Protein AF-A0A7C5ZLY8-F1 (afdb_monomer)

Radius of gyration: 15.99 Å; Cα contacts (8 Å, |Δi|>4): 17; chains: 1; bounding box: 43×22×38 Å

Solvent-accessible surface area (backbone atoms only — not comparable to full-atom values): 4033 Å² total; per-residue (Å²): 127,63,70,66,59,54,51,52,52,54,51,49,54,46,53,53,53,48,52,53,70,66,33,67,65,52,56,52,51,46,37,72,75,64,32,75,72,46,56,59,53,49,52,48,52,49,51,52,50,53,52,61,62,41,44,64,57,52,49,49,52,71,74,52,82,61,85,90,118

Foldseek 3Di:
DPVVVVVVVVVVVLVVVLVCLVDVVNVVVCCVPPNDVVNVVSVVCNVVSVVVVCVVVVVCCVVDVDDPD

pLDDT: mean 70.9, std 5.8, range [48.03, 78.88]

Structure (mmCIF, N/CA/C/O backbone):
data_AF-A0A7C5ZLY8-F1
#
_entry.id   AF-A0A7C5ZLY8-F1
#
loop_
_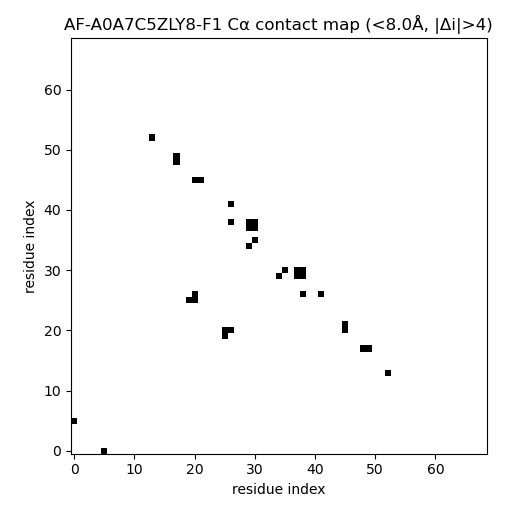atom_site.group_PDB
_atom_site.id
_atom_site.type_symbol
_atom_site.label_atom_id
_atom_site.label_alt_id
_atom_site.label_comp_id
_atom_site.label_asym_id
_atom_site.label_entity_id
_atom_site.label_seq_id
_atom_site.pdbx_PDB_ins_code
_atom_site.Cartn_x
_atom_site.Cartn_y
_atom_site.Cartn_z
_atom_site.occupancy
_atom_site.B_iso_or_equiv
_atom_site.auth_seq_id
_atom_site.auth_comp_id
_atom_site.auth_asym_id
_atom_site.auth_atom_id
_atom_site.pdbx_PDB_model_num
ATOM 1 N N . MET A 1 1 ? 3.495 10.224 -24.115 1.00 57.06 1 MET A N 1
ATOM 2 C CA . MET A 1 1 ? 4.249 10.323 -22.848 1.00 57.06 1 MET A CA 1
ATOM 3 C C . MET A 1 1 ? 5.333 9.264 -22.905 1.00 57.06 1 MET A C 1
ATOM 5 O O . MET A 1 1 ? 4.986 8.138 -23.248 1.00 57.06 1 MET A O 1
ATOM 9 N N . PRO A 1 2 ? 6.611 9.611 -22.696 1.00 63.75 2 PRO A N 1
ATOM 10 C CA . PRO A 1 2 ? 7.677 8.615 -22.718 1.00 63.75 2 PRO A CA 1
ATOM 11 C C . PRO A 1 2 ? 7.386 7.534 -21.657 1.00 63.75 2 PRO A C 1
ATOM 13 O O . PRO A 1 2 ? 6.898 7.887 -20.575 1.00 63.75 2 PRO A O 1
ATOM 16 N N . PRO A 1 3 ? 7.592 6.239 -21.959 1.00 71.44 3 PRO A N 1
ATOM 17 C CA . PRO A 1 3 ? 7.167 5.136 -21.092 1.00 71.44 3 PRO A CA 1
ATOM 18 C C . PRO A 1 3 ? 7.778 5.226 -19.686 1.00 71.44 3 PRO A C 1
ATOM 20 O O . PRO A 1 3 ? 7.108 4.924 -18.699 1.00 71.44 3 PRO A O 1
ATOM 23 N N . GLU A 1 4 ? 8.990 5.760 -19.570 1.00 76.69 4 GLU A N 1
ATOM 24 C CA . GLU A 1 4 ? 9.671 6.060 -18.310 1.00 76.69 4 GLU A CA 1
ATOM 25 C C . GLU A 1 4 ? 8.888 7.023 -17.401 1.00 76.69 4 GLU A C 1
ATOM 27 O O . GLU A 1 4 ? 8.767 6.772 -16.202 1.00 76.69 4 GLU A O 1
ATOM 32 N N . ALA A 1 5 ? 8.281 8.084 -17.940 1.00 76.12 5 ALA A N 1
ATOM 33 C CA . ALA A 1 5 ? 7.521 9.039 -17.132 1.00 76.12 5 ALA A CA 1
ATOM 34 C C . ALA A 1 5 ? 6.241 8.412 -16.557 1.00 76.12 5 ALA A C 1
ATOM 36 O O . ALA A 1 5 ? 5.840 8.734 -15.438 1.00 76.12 5 ALA A O 1
ATOM 37 N N . ALA A 1 6 ? 5.607 7.499 -17.301 1.00 73.81 6 ALA A N 1
ATOM 38 C CA . ALA A 1 6 ? 4.441 6.764 -16.819 1.00 73.81 6 ALA A CA 1
ATOM 39 C C . ALA A 1 6 ? 4.825 5.823 -15.669 1.00 73.81 6 ALA A C 1
ATOM 41 O O . ALA A 1 6 ? 4.131 5.774 -14.654 1.00 73.81 6 ALA A O 1
ATOM 42 N N . VAL A 1 7 ? 5.971 5.145 -15.785 1.00 78.38 7 VAL A N 1
ATOM 43 C CA . VAL A 1 7 ? 6.512 4.288 -14.721 1.00 78.38 7 VAL A CA 1
ATOM 44 C C . VAL A 1 7 ? 6.813 5.102 -13.460 1.00 78.38 7 VAL A C 1
ATOM 46 O O . VAL A 1 7 ? 6.397 4.701 -12.375 1.00 78.38 7 VAL A O 1
ATOM 49 N N . PHE A 1 8 ? 7.453 6.269 -13.581 1.00 77.44 8 PHE A N 1
ATOM 50 C CA . PHE A 1 8 ? 7.734 7.141 -12.432 1.00 77.44 8 PHE A CA 1
ATOM 51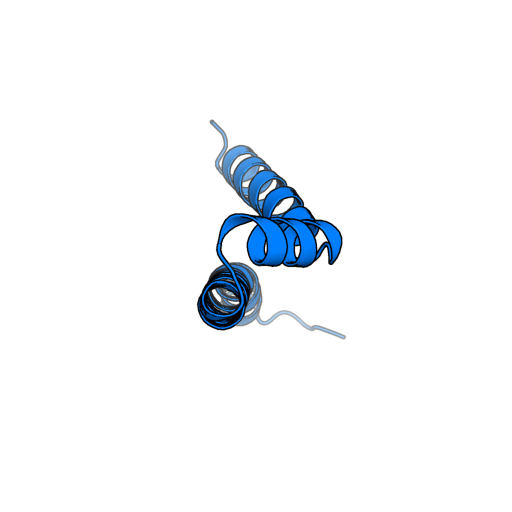 C C . PHE A 1 8 ? 6.469 7.681 -11.761 1.00 77.44 8 PHE A C 1
ATOM 53 O O . PHE A 1 8 ? 6.405 7.729 -10.531 1.00 77.44 8 PHE A O 1
ATOM 60 N N . LEU A 1 9 ? 5.453 8.060 -12.538 1.00 78.75 9 LEU A N 1
ATOM 61 C CA . LEU A 1 9 ? 4.177 8.531 -12.001 1.00 78.75 9 LEU A CA 1
ATOM 62 C C . LEU A 1 9 ? 3.470 7.415 -11.219 1.00 78.75 9 LEU A C 1
ATOM 64 O O . LEU A 1 9 ? 3.067 7.621 -10.074 1.00 78.75 9 LEU A O 1
ATOM 68 N N . ILE A 1 10 ? 3.373 6.223 -11.814 1.00 75.88 10 ILE A N 1
ATOM 69 C CA . ILE A 1 10 ? 2.748 5.051 -11.191 1.00 75.88 10 ILE A CA 1
ATOM 70 C C . ILE A 1 10 ? 3.513 4.649 -9.925 1.00 75.88 10 ILE A C 1
ATOM 72 O O . ILE A 1 10 ? 2.890 4.420 -8.890 1.00 75.88 10 ILE A O 1
ATOM 76 N N . ALA A 1 11 ? 4.849 4.634 -9.967 1.00 72.75 11 ALA A N 1
ATOM 77 C CA . ALA A 1 11 ? 5.695 4.331 -8.813 1.00 72.75 11 ALA A CA 1
ATOM 78 C C . ALA A 1 11 ? 5.560 5.375 -7.689 1.00 72.75 11 ALA A C 1
ATOM 80 O O . ALA A 1 11 ? 5.554 5.024 -6.511 1.00 72.75 11 ALA A O 1
ATOM 81 N N . SER A 1 12 ? 5.409 6.654 -8.038 1.00 74.50 12 SER A N 1
ATOM 82 C CA . SER A 1 12 ? 5.260 7.743 -7.064 1.00 74.50 12 SER A CA 1
ATOM 83 C C . SER A 1 12 ? 3.901 7.694 -6.369 1.00 74.50 12 SER A C 1
ATOM 85 O O . SER A 1 12 ? 3.835 7.737 -5.140 1.00 74.50 12 SER A O 1
ATOM 87 N N . VAL A 1 13 ? 2.817 7.525 -7.137 1.00 76.00 13 VAL A N 1
ATOM 88 C CA . VAL A 1 13 ? 1.468 7.300 -6.588 1.00 76.00 13 VAL A CA 1
ATOM 89 C C . VAL A 1 13 ? 1.466 6.048 -5.713 1.00 76.00 13 VAL A C 1
ATOM 91 O O . VAL A 1 13 ? 0.932 6.072 -4.605 1.00 76.00 13 VAL A O 1
ATOM 94 N N . TYR A 1 14 ? 2.136 4.987 -6.164 1.00 69.44 14 TYR A N 1
ATOM 95 C CA . TYR A 1 14 ? 2.323 3.769 -5.391 1.00 69.44 14 TYR A CA 1
ATOM 96 C C . TYR A 1 14 ? 3.017 4.032 -4.044 1.00 69.44 14 TYR A C 1
ATOM 98 O O . TYR A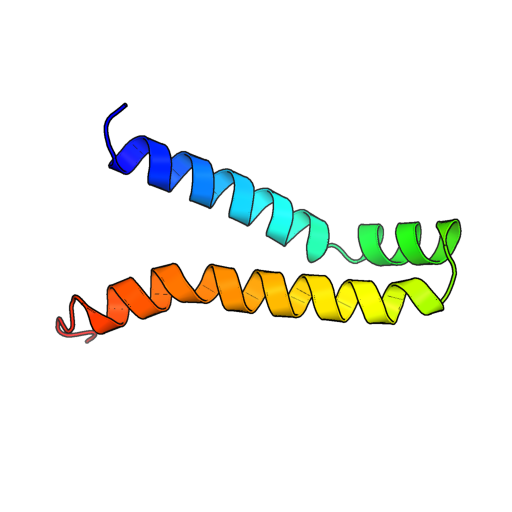 1 14 ? 2.455 3.679 -3.012 1.00 69.44 14 TYR A O 1
ATOM 106 N N . CYS A 1 15 ? 4.181 4.686 -4.010 1.00 70.56 15 CYS A N 1
ATOM 107 C CA . CYS A 1 15 ? 4.916 4.952 -2.766 1.00 70.56 15 CYS A CA 1
ATOM 108 C C . CYS A 1 15 ? 4.133 5.833 -1.785 1.00 70.56 15 CYS A C 1
ATOM 110 O O . CYS A 1 15 ? 4.186 5.607 -0.571 1.00 70.56 15 CYS A O 1
ATOM 112 N N . VAL A 1 16 ? 3.393 6.818 -2.300 1.00 73.50 16 VAL A N 1
ATOM 113 C CA . VAL A 1 16 ? 2.552 7.706 -1.485 1.00 73.50 16 VAL A CA 1
ATOM 114 C C . VAL A 1 16 ? 1.397 6.926 -0.870 1.00 73.50 16 VAL A C 1
ATOM 116 O O . VAL A 1 16 ? 1.205 6.978 0.346 1.00 73.50 16 VAL A O 1
ATOM 119 N N . VAL A 1 17 ? 0.670 6.150 -1.680 1.00 70.69 17 VAL A N 1
ATOM 120 C CA . VAL A 1 17 ? -0.424 5.302 -1.194 1.00 70.69 17 VAL A CA 1
ATOM 121 C C . VAL A 1 17 ? 0.115 4.248 -0.225 1.00 70.69 17 VAL A C 1
ATOM 123 O O . VAL A 1 17 ? -0.467 4.080 0.842 1.00 70.69 17 VAL A O 1
ATOM 126 N N . HIS A 1 18 ? 1.262 3.621 -0.519 1.00 66.81 18 HIS A N 1
ATOM 127 C CA . HIS A 1 18 ? 1.923 2.657 0.366 1.00 66.81 18 HIS A CA 1
ATOM 128 C C . HIS A 1 18 ? 2.251 3.267 1.723 1.00 66.81 18 HIS A C 1
ATOM 130 O O . HIS A 1 18 ? 1.920 2.689 2.752 1.00 66.81 18 HIS A O 1
ATOM 136 N N . SER A 1 19 ? 2.886 4.438 1.738 1.00 67.25 19 SER A N 1
ATOM 137 C CA . SER A 1 19 ? 3.294 5.098 2.980 1.00 67.25 19 SER A CA 1
ATOM 138 C C . SER A 1 19 ? 2.090 5.552 3.797 1.00 67.25 19 SER A C 1
ATOM 140 O O . S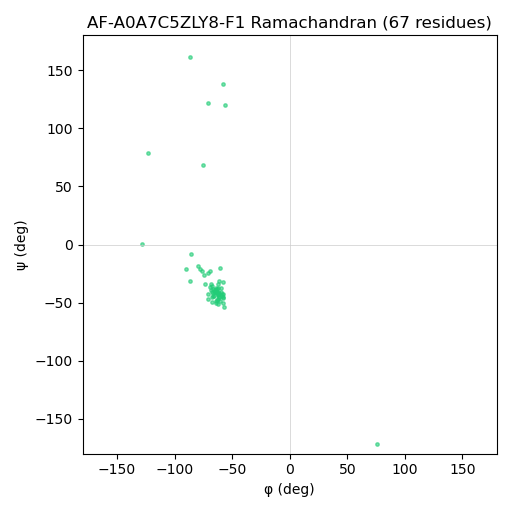ER A 1 19 ? 2.085 5.395 5.019 1.00 67.25 19 SER A O 1
ATOM 142 N N . LEU A 1 20 ? 1.033 6.049 3.142 1.00 65.62 20 LEU A N 1
ATOM 143 C CA . LEU A 1 20 ? -0.221 6.377 3.825 1.00 65.62 20 LEU A CA 1
ATOM 144 C C . LEU A 1 20 ? -0.893 5.132 4.422 1.00 65.62 20 LEU A C 1
ATOM 146 O O . LEU A 1 20 ? -1.412 5.198 5.539 1.00 65.62 20 LEU A O 1
ATOM 150 N N . LEU A 1 21 ? -0.870 4.001 3.709 1.00 63.47 21 LEU A N 1
ATOM 151 C CA . LEU A 1 21 ? -1.413 2.721 4.181 1.00 63.47 21 LEU A CA 1
ATOM 152 C C . LEU A 1 21 ? -0.503 2.029 5.209 1.00 63.47 21 LEU A C 1
ATOM 154 O O . LEU A 1 21 ? -0.967 1.226 6.015 1.00 63.47 21 LEU A O 1
ATOM 158 N N . ALA A 1 22 ? 0.787 2.333 5.233 1.00 64.69 22 ALA A N 1
ATOM 159 C CA . ALA A 1 22 ? 1.691 1.881 6.283 1.00 64.69 22 ALA A CA 1
ATOM 160 C C . ALA A 1 22 ? 1.522 2.716 7.563 1.00 64.69 22 ALA A C 1
ATOM 162 O O . ALA A 1 22 ? 1.863 2.259 8.655 1.00 64.69 22 ALA A O 1
ATOM 163 N N . MET A 1 23 ? 0.975 3.933 7.455 1.00 69.62 23 MET A N 1
ATOM 164 C CA . MET A 1 23 ? 0.844 4.815 8.600 1.00 69.62 23 MET A CA 1
ATOM 165 C C . MET A 1 23 ? -0.224 4.309 9.575 1.00 69.62 23 MET A C 1
ATOM 167 O O . MET A 1 23 ? -1.419 4.216 9.299 1.00 69.62 23 MET A O 1
ATOM 171 N N . ASP A 1 24 ? 0.227 4.077 10.797 1.00 66.12 24 ASP A N 1
ATOM 172 C CA . ASP A 1 24 ? -0.558 3.557 11.911 1.00 66.12 24 ASP A CA 1
ATOM 173 C C . ASP A 1 24 ? -1.745 4.476 12.295 1.00 66.12 24 ASP A C 1
ATOM 175 O O . ASP A 1 24 ? -2.743 4.053 12.885 1.00 66.12 24 ASP A O 1
ATOM 179 N N . ARG A 1 25 ? -1.672 5.757 11.898 1.00 65.81 25 ARG A N 1
ATOM 180 C CA . ARG A 1 25 ? -2.763 6.735 12.022 1.00 65.81 25 ARG A CA 1
ATOM 181 C C . ARG A 1 25 ? -3.973 6.371 11.160 1.00 65.81 25 ARG A C 1
ATOM 183 O O . ARG A 1 25 ? -5.091 6.473 11.655 1.00 65.81 25 ARG A O 1
ATOM 190 N N . THR A 1 26 ? -3.765 5.899 9.934 1.00 67.50 26 THR A N 1
ATOM 191 C CA . THR A 1 26 ? -4.833 5.495 9.005 1.00 67.50 26 THR A CA 1
ATOM 192 C C . THR A 1 26 ? -5.584 4.287 9.555 1.00 67.50 26 THR A C 1
ATOM 194 O O . THR A 1 26 ? -6.813 4.259 9.585 1.00 67.50 26 THR A O 1
ATOM 197 N N . LYS A 1 27 ? -4.840 3.337 10.127 1.00 66.12 27 LYS A N 1
ATOM 198 C CA . LYS A 1 27 ? -5.374 2.146 10.796 1.00 66.12 27 LYS A CA 1
ATOM 199 C C . LYS A 1 27 ? -6.227 2.498 12.021 1.00 66.12 27 LYS A C 1
ATOM 201 O O . LYS A 1 27 ? -7.310 1.944 12.199 1.00 66.12 27 LYS A O 1
ATOM 206 N N . ARG A 1 28 ? -5.778 3.458 12.842 1.00 73.12 28 ARG A N 1
ATOM 207 C CA . ARG A 1 28 ? -6.539 3.967 14.001 1.00 73.12 28 ARG A CA 1
ATOM 208 C C . ARG A 1 28 ? -7.788 4.753 13.596 1.00 73.12 28 ARG A C 1
ATOM 210 O O . ARG A 1 28 ? -8.817 4.606 14.251 1.00 73.12 28 ARG A O 1
ATOM 217 N N . LEU A 1 29 ? -7.715 5.556 12.533 1.00 72.81 29 LEU A N 1
ATOM 218 C CA . LEU A 1 29 ? -8.862 6.309 12.016 1.00 72.81 29 LEU A CA 1
ATOM 219 C C . LEU A 1 29 ? -9.931 5.364 11.451 1.00 72.81 29 LEU A C 1
ATOM 221 O O . LEU A 1 29 ? -11.106 5.490 11.779 1.00 72.81 29 LEU A O 1
ATOM 225 N N . ALA A 1 30 ? -9.507 4.364 10.676 1.00 71.12 30 ALA A N 1
AT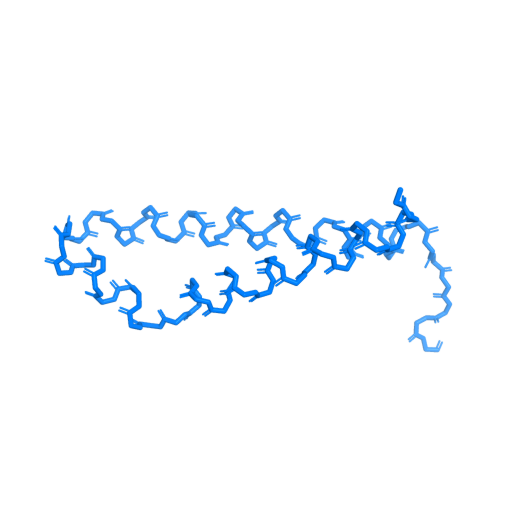OM 226 C CA . ALA A 1 30 ? -10.386 3.353 10.103 1.00 71.12 30 ALA A CA 1
ATOM 227 C C . ALA A 1 30 ? -11.052 2.494 11.192 1.00 71.12 30 ALA A C 1
ATOM 229 O O . ALA A 1 30 ? -12.255 2.251 11.135 1.00 71.12 30 ALA A O 1
ATOM 230 N N . LYS A 1 31 ? -10.303 2.124 12.241 1.00 75.75 31 LYS A N 1
ATOM 231 C CA . LYS A 1 31 ? -10.842 1.427 13.419 1.00 75.75 31 LYS A CA 1
ATOM 232 C C . LYS A 1 31 ? -11.864 2.282 14.183 1.00 75.75 31 LYS A C 1
ATOM 234 O O . LYS A 1 31 ? -12.869 1.756 14.643 1.00 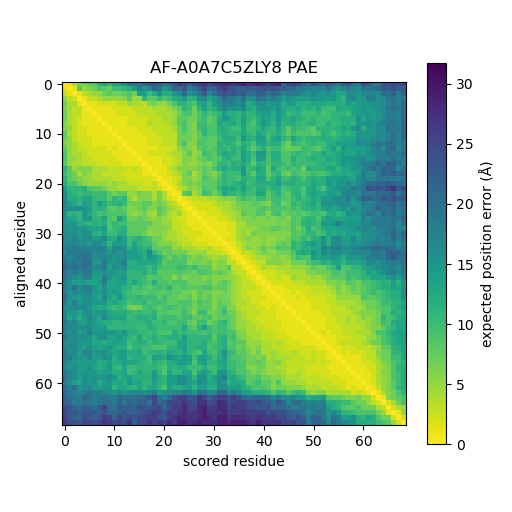75.75 31 LYS A O 1
ATOM 239 N N . ARG A 1 32 ? -11.640 3.599 14.291 1.00 77.62 32 ARG A N 1
ATOM 240 C CA . ARG A 1 32 ? -12.592 4.535 14.922 1.00 77.62 32 ARG A CA 1
ATOM 241 C C . ARG A 1 32 ? -13.868 4.744 14.108 1.00 77.62 32 ARG A C 1
ATOM 243 O O . ARG A 1 32 ? -14.921 4.898 14.708 1.00 77.62 32 ARG A O 1
ATOM 250 N N . LEU A 1 33 ? -13.774 4.776 12.779 1.00 76.88 33 LEU A N 1
ATOM 251 C CA . LEU A 1 33 ? -14.915 5.062 11.903 1.00 76.88 33 LEU A CA 1
ATOM 252 C C . LEU A 1 33 ? -15.742 3.815 11.555 1.00 76.88 33 LEU A C 1
ATOM 254 O O . LEU A 1 33 ? -16.948 3.927 11.378 1.00 76.88 33 LEU A O 1
ATOM 258 N N . PHE A 1 34 ? -15.114 2.638 11.469 1.00 74.50 34 PHE A N 1
ATOM 259 C CA . PHE A 1 34 ? -15.750 1.414 10.959 1.00 74.50 34 PHE A CA 1
ATOM 260 C C . PHE A 1 34 ? -15.619 0.195 11.890 1.00 74.50 34 PHE A C 1
ATOM 262 O O . PHE A 1 34 ? -16.104 -0.888 11.562 1.00 74.50 34 PHE A O 1
ATOM 269 N N . GLY A 1 35 ? -14.973 0.347 13.050 1.00 74.50 35 GLY A N 1
ATOM 270 C CA . GLY A 1 35 ? -14.808 -0.719 14.039 1.00 74.50 35 GLY A CA 1
ATOM 271 C C . GLY A 1 35 ? -13.750 -1.772 13.681 1.00 74.50 35 GLY A C 1
ATOM 272 O O . GLY A 1 35 ? -12.975 -1.645 12.729 1.00 74.50 35 GLY A O 1
ATOM 273 N N . ASP A 1 36 ? -13.707 -2.845 14.473 1.00 73.94 36 ASP A N 1
ATOM 274 C CA . ASP A 1 36 ? -12.625 -3.843 14.446 1.00 73.94 36 ASP A CA 1
ATOM 275 C C . ASP A 1 36 ? -12.621 -4.725 13.188 1.00 73.94 36 ASP A C 1
ATOM 277 O O . ASP A 1 36 ? -11.564 -5.202 12.764 1.00 73.94 36 ASP A O 1
ATOM 281 N N . ALA A 1 37 ? -13.774 -4.891 12.534 1.00 70.44 37 ALA A N 1
ATOM 282 C CA . ALA A 1 37 ? -13.909 -5.696 11.319 1.00 70.44 37 ALA A CA 1
ATOM 283 C C . ALA A 1 37 ? -13.054 -5.161 10.154 1.00 70.44 37 ALA A C 1
ATOM 285 O O . ALA A 1 37 ? -12.525 -5.936 9.350 1.00 70.44 37 ALA A O 1
ATOM 286 N N . VAL A 1 38 ? -12.845 -3.842 10.094 1.00 70.69 38 VAL A N 1
ATOM 287 C CA . VAL A 1 38 ? -12.044 -3.187 9.051 1.00 70.69 38 VAL A CA 1
ATOM 288 C C . VAL A 1 38 ? -10.553 -3.501 9.165 1.00 70.69 38 VAL A C 1
ATOM 290 O O . VAL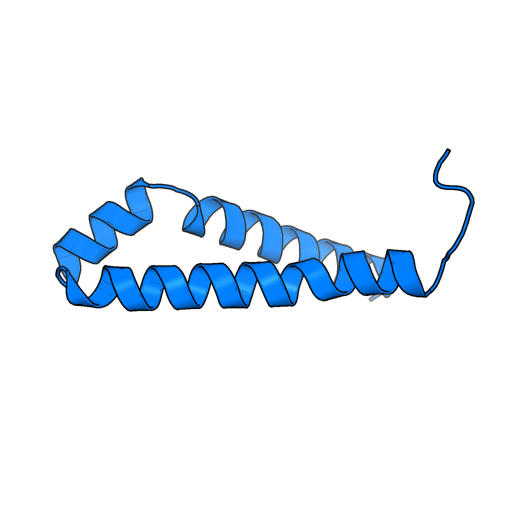 A 1 38 ? -9.852 -3.493 8.156 1.00 70.69 38 VAL A O 1
ATOM 293 N N . VAL A 1 39 ? -10.052 -3.885 10.343 1.00 70.00 39 VAL A N 1
ATOM 294 C CA . VAL A 1 39 ? -8.633 -4.241 10.527 1.00 70.00 39 VAL A CA 1
ATOM 295 C C . VAL A 1 39 ? -8.242 -5.456 9.676 1.00 70.00 39 VAL A C 1
ATOM 297 O O . VAL A 1 39 ? -7.120 -5.525 9.166 1.00 70.00 39 VAL A O 1
ATOM 300 N N . ARG A 1 40 ? -9.166 -6.405 9.479 1.00 69.81 40 ARG A N 1
ATOM 301 C CA . ARG A 1 40 ? -8.924 -7.607 8.667 1.00 69.81 40 ARG A CA 1
ATOM 302 C C . ARG A 1 40 ? -8.847 -7.269 7.177 1.00 69.81 40 ARG A C 1
ATOM 304 O O . ARG A 1 40 ? -7.936 -7.733 6.494 1.00 69.81 40 ARG A O 1
ATOM 311 N N . TRP A 1 41 ? -9.743 -6.402 6.709 1.00 67.81 41 TRP A N 1
ATOM 312 C CA . TRP A 1 41 ? -9.745 -5.883 5.338 1.00 67.81 41 TRP A CA 1
ATOM 313 C C . TRP A 1 41 ? -8.547 -4.976 5.058 1.00 67.81 41 TRP A C 1
ATOM 315 O O . TRP A 1 41 ? -7.959 -5.059 3.986 1.00 67.81 41 TRP A O 1
ATOM 325 N N . TYR A 1 42 ? -8.108 -4.199 6.049 1.00 69.31 42 TYR A N 1
ATOM 326 C CA . TYR A 1 42 ? -6.890 -3.397 5.972 1.00 69.31 42 TYR A CA 1
ATOM 327 C C . TYR A 1 42 ? -5.646 -4.263 5.761 1.00 69.31 42 TYR A C 1
ATOM 329 O O . TYR A 1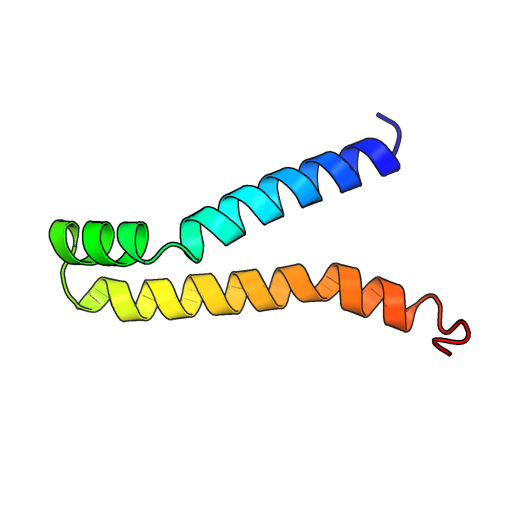 42 ? -4.813 -3.967 4.910 1.00 69.31 42 TYR A O 1
ATOM 337 N N . ARG A 1 43 ? -5.530 -5.371 6.507 1.00 71.56 43 ARG A N 1
ATOM 338 C CA . ARG A 1 43 ? -4.446 -6.351 6.327 1.00 71.56 43 ARG A CA 1
ATOM 339 C C . ARG A 1 43 ? -4.467 -6.979 4.935 1.00 71.56 43 ARG A C 1
ATOM 341 O O . ARG A 1 43 ? -3.408 -7.155 4.342 1.00 71.56 43 ARG A O 1
ATOM 348 N N . LEU A 1 44 ? -5.655 -7.315 4.431 1.00 72.50 44 LEU A N 1
ATOM 349 C CA . LEU A 1 44 ? -5.817 -7.882 3.094 1.00 72.50 44 LEU A CA 1
ATOM 350 C C . LEU A 1 44 ? -5.393 -6.872 2.021 1.00 72.50 44 LEU A C 1
ATOM 352 O O . LEU A 1 44 ? -4.564 -7.203 1.183 1.00 72.50 44 LEU A O 1
ATOM 356 N N . ALA A 1 45 ? -5.895 -5.638 2.095 1.00 72.38 45 ALA A N 1
ATOM 357 C CA . ALA A 1 45 ? -5.543 -4.566 1.169 1.00 72.38 45 ALA A CA 1
ATOM 358 C C . ALA A 1 45 ? -4.036 -4.279 1.186 1.00 72.38 45 ALA A C 1
ATOM 360 O O . ALA A 1 45 ? -3.430 -4.193 0.124 1.00 72.38 45 ALA A O 1
ATOM 361 N N . TYR A 1 46 ? -3.419 -4.218 2.371 1.00 71.69 46 TYR A N 1
ATOM 362 C CA . TYR A 1 46 ? -1.974 -4.040 2.508 1.00 71.69 46 TYR A CA 1
ATOM 363 C C . TYR A 1 46 ? -1.183 -5.178 1.852 1.00 71.69 46 TYR A C 1
ATOM 365 O O . TYR A 1 46 ? -0.281 -4.910 1.068 1.00 71.69 46 TYR A O 1
ATOM 373 N N . ASN A 1 47 ? -1.535 -6.440 2.116 1.00 72.81 47 ASN A N 1
ATOM 374 C CA . ASN A 1 47 ? -0.829 -7.588 1.540 1.00 72.81 47 ASN A CA 1
ATOM 375 C C . ASN A 1 47 ? -1.024 -7.703 0.024 1.00 72.81 47 ASN A C 1
ATOM 377 O O . ASN A 1 47 ? -0.068 -7.998 -0.687 1.00 72.81 47 ASN A O 1
ATOM 381 N N . VAL A 1 48 ? -2.240 -7.462 -0.477 1.00 76.56 48 VAL A N 1
ATOM 382 C CA . VAL A 1 48 ? -2.523 -7.450 -1.920 1.00 76.56 48 VAL A CA 1
ATOM 383 C C . VAL A 1 48 ? -1.724 -6.343 -2.588 1.00 76.56 48 VAL A C 1
ATOM 385 O O . VAL A 1 48 ? -1.056 -6.583 -3.587 1.00 76.56 48 VAL A O 1
ATOM 388 N N . PHE A 1 49 ? -1.738 -5.147 -2.007 1.00 73.06 49 PHE A N 1
ATOM 389 C CA . PHE A 1 49 ? -0.998 -4.012 -2.528 1.00 73.06 49 PHE A CA 1
ATOM 390 C C . PHE A 1 49 ? 0.513 -4.266 -2.511 1.00 73.06 49 PHE A C 1
ATOM 392 O O . PHE A 1 49 ? 1.151 -4.103 -3.546 1.00 73.06 49 PHE A O 1
ATOM 399 N N . ALA A 1 50 ? 1.062 -4.759 -1.396 1.00 73.06 50 ALA A N 1
ATOM 400 C CA . ALA A 1 50 ? 2.465 -5.149 -1.270 1.00 73.06 50 ALA A CA 1
ATOM 401 C C . ALA A 1 50 ? 2.856 -6.222 -2.302 1.00 73.06 50 ALA A C 1
ATOM 403 O O . ALA A 1 50 ? 3.864 -6.076 -2.992 1.00 73.06 50 ALA A O 1
ATOM 404 N N . GLY A 1 51 ? 2.033 -7.259 -2.477 1.00 77.44 51 GLY A N 1
ATOM 405 C CA . GLY A 1 51 ? 2.265 -8.309 -3.468 1.00 77.44 51 GLY A CA 1
ATOM 406 C C . GLY A 1 51 ? 2.261 -7.771 -4.898 1.00 77.44 51 GLY A C 1
ATOM 407 O O . GLY A 1 51 ? 3.227 -7.971 -5.630 1.00 77.44 51 GLY A O 1
ATOM 408 N N . VAL A 1 52 ? 1.223 -7.019 -5.276 1.00 78.88 52 VAL A N 1
ATOM 409 C CA . VAL A 1 52 ? 1.108 -6.412 -6.614 1.00 78.88 52 VAL A CA 1
ATOM 410 C C . VAL A 1 52 ? 2.278 -5.475 -6.893 1.00 78.88 52 VAL A C 1
ATOM 412 O O . VAL A 1 52 ? 2.805 -5.454 -7.998 1.00 78.88 52 VAL A O 1
ATOM 415 N N . SER A 1 53 ? 2.733 -4.738 -5.889 1.00 68.31 53 SER A N 1
ATOM 416 C CA . SER A 1 53 ? 3.854 -3.813 -6.030 1.00 68.31 53 SER A CA 1
ATOM 417 C C . SER A 1 53 ? 5.240 -4.434 -6.005 1.00 68.31 53 SER A C 1
ATOM 419 O O . SER A 1 53 ? 6.196 -3.819 -6.472 1.00 68.31 53 SER A O 1
ATOM 421 N N . ALA A 1 54 ? 5.355 -5.655 -5.491 1.00 74.81 54 ALA A N 1
ATOM 422 C CA . ALA A 1 54 ? 6.566 -6.437 -5.635 1.00 74.81 54 ALA A CA 1
ATOM 423 C C . ALA A 1 54 ? 6.693 -6.979 -7.066 1.00 74.81 54 ALA A C 1
ATOM 425 O O . ALA A 1 54 ? 7.812 -7.181 -7.525 1.00 74.81 54 ALA A O 1
ATOM 426 N N . LEU A 1 55 ? 5.585 -7.167 -7.800 1.00 77.81 55 LEU A N 1
ATOM 427 C CA . LEU A 1 55 ? 5.607 -7.745 -9.150 1.00 77.81 55 LEU A CA 1
ATOM 428 C C . LEU A 1 55 ? 6.486 -6.977 -10.150 1.00 77.81 55 LEU A C 1
ATOM 430 O O . LEU A 1 55 ? 7.255 -7.645 -10.830 1.00 77.81 55 LEU A O 1
ATOM 434 N N . PRO A 1 56 ? 6.459 -5.633 -10.259 1.00 70.88 56 PRO A N 1
ATOM 435 C CA . PRO A 1 56 ? 7.366 -4.904 -11.145 1.00 70.88 56 PRO A CA 1
ATOM 436 C C . PRO A 1 56 ? 8.836 -5.130 -10.791 1.00 70.88 56 PRO A C 1
ATOM 438 O O . PRO A 1 56 ? 9.658 -5.315 -11.680 1.00 70.88 56 PRO A O 1
ATOM 441 N N . LEU A 1 57 ? 9.159 -5.152 -9.495 1.00 71.31 57 LEU A N 1
ATOM 442 C CA . LEU A 1 57 ? 10.512 -5.372 -8.978 1.00 71.31 57 LEU A CA 1
ATOM 443 C C . LEU A 1 57 ? 10.988 -6.803 -9.266 1.00 71.31 57 LEU A C 1
ATOM 445 O O . LEU A 1 57 ? 12.092 -7.004 -9.768 1.00 71.31 57 LEU A O 1
ATOM 449 N N . LEU A 1 58 ? 10.122 -7.788 -9.019 1.00 76.94 58 LEU A N 1
ATOM 450 C CA . LEU A 1 58 ? 10.352 -9.197 -9.335 1.00 76.94 58 LEU A CA 1
ATOM 451 C C . LEU A 1 58 ? 10.463 -9.427 -10.844 1.00 76.94 58 LEU A C 1
ATOM 453 O O . LEU A 1 58 ? 11.322 -10.184 -11.280 1.00 76.94 58 LEU A O 1
ATOM 457 N N . ALA A 1 59 ? 9.645 -8.751 -11.650 1.00 77.50 59 ALA A N 1
ATOM 458 C CA . ALA A 1 59 ? 9.720 -8.806 -13.104 1.00 77.50 59 ALA A CA 1
ATOM 459 C C . ALA A 1 59 ? 11.037 -8.208 -13.612 1.00 77.50 59 ALA A C 1
ATOM 461 O O . ALA A 1 59 ? 11.642 -8.763 -14.525 1.00 77.50 59 ALA A O 1
ATOM 462 N N . LEU A 1 60 ? 11.523 -7.123 -13.004 1.00 69.81 60 LEU A N 1
ATOM 463 C CA . LEU A 1 60 ? 12.817 -6.523 -13.339 1.00 69.81 60 LEU A CA 1
ATOM 464 C C . LEU A 1 60 ? 13.980 -7.465 -12.993 1.00 69.81 60 LEU A C 1
ATOM 466 O O . LEU A 1 60 ? 14.860 -7.671 -13.827 1.00 69.81 60 LEU A O 1
ATOM 470 N N . LEU A 1 61 ? 13.939 -8.095 -11.812 1.00 71.38 61 LEU A N 1
ATOM 471 C CA . LEU A 1 61 ? 14.905 -9.122 -11.395 1.00 71.38 61 LEU A CA 1
ATOM 472 C C . LEU A 1 61 ? 14.874 -10.359 -12.30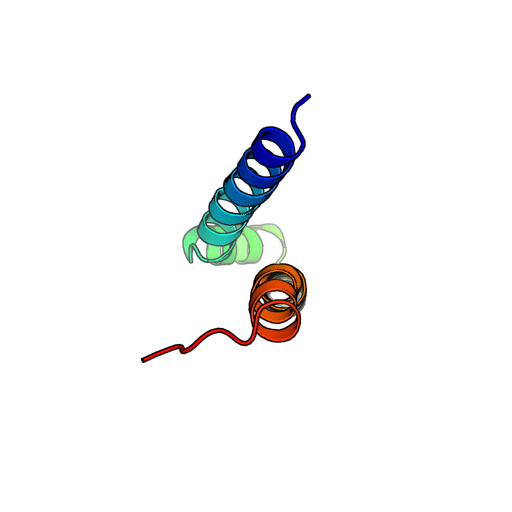7 1.00 71.38 61 LEU A C 1
ATOM 474 O O . LEU A 1 61 ? 15.922 -10.892 -12.656 1.00 71.38 61 LEU A O 1
ATOM 478 N N . ALA A 1 62 ? 13.686 -10.803 -12.723 1.00 76.06 62 ALA A N 1
ATOM 479 C CA . ALA A 1 62 ? 13.520 -11.976 -13.580 1.00 76.06 62 ALA A CA 1
ATOM 480 C C . ALA A 1 62 ? 13.933 -11.722 -15.041 1.00 76.06 62 ALA A C 1
ATOM 482 O O . ALA A 1 62 ? 14.432 -12.627 -15.704 1.00 76.06 62 ALA A O 1
ATOM 483 N N . THR A 1 63 ? 13.718 -10.508 -15.558 1.00 74.81 63 THR A N 1
ATOM 484 C CA . THR A 1 63 ? 13.999 -10.160 -16.967 1.00 74.81 63 THR A CA 1
ATOM 485 C C . THR A 1 63 ? 15.409 -9.623 -17.197 1.00 74.81 63 THR A C 1
ATOM 487 O O . THR A 1 63 ? 15.905 -9.695 -18.322 1.00 74.81 63 THR A O 1
ATOM 490 N N . LYS A 1 64 ? 16.083 -9.122 -16.156 1.00 63.56 64 LYS A N 1
ATOM 491 C CA . LYS A 1 64 ? 17.502 -8.750 -16.195 1.00 63.56 64 LYS A CA 1
ATOM 492 C C . LYS A 1 64 ? 18.287 -9.495 -15.113 1.00 63.56 64 LYS A C 1
ATOM 494 O O . LYS A 1 64 ? 18.637 -8.887 -14.100 1.00 63.56 64 LYS A O 1
ATOM 499 N N . PRO A 1 65 ? 18.633 -10.775 -15.332 1.00 58.00 65 PRO A N 1
ATOM 500 C CA . PRO A 1 65 ? 19.577 -11.484 -14.481 1.00 58.00 65 PRO A CA 1
ATOM 501 C C . PRO A 1 65 ? 20.999 -10.987 -14.801 1.00 58.00 65 PRO A C 1
ATOM 503 O O . PRO A 1 65 ? 21.793 -11.674 -15.437 1.00 58.00 65 PRO A O 1
ATOM 506 N N . GLY A 1 66 ? 21.296 -9.735 -14.454 1.00 64.81 66 GLY A N 1
ATOM 507 C CA . GLY A 1 66 ? 22.661 -9.207 -14.415 1.00 64.81 66 GLY A CA 1
ATOM 508 C C . GLY A 1 66 ? 23.300 -9.493 -13.050 1.00 64.81 66 GLY A C 1
ATOM 509 O O . GLY A 1 66 ? 22.562 -9.762 -12.099 1.00 64.81 66 GLY A O 1
ATOM 510 N N . PRO A 1 67 ? 24.640 -9.442 -12.918 1.00 59.28 67 PRO A N 1
ATOM 511 C CA . PRO A 1 67 ? 25.318 -9.700 -11.649 1.00 59.28 67 PRO A CA 1
ATOM 512 C C . PRO A 1 67 ? 24.778 -8.760 -10.571 1.00 59.28 67 PRO A C 1
ATOM 514 O O . PRO A 1 67 ? 24.820 -7.540 -10.729 1.00 59.28 67 PRO A O 1
ATOM 517 N N . VAL A 1 68 ? 24.215 -9.330 -9.505 1.00 60.69 68 VAL A N 1
ATOM 518 C CA . VAL A 1 68 ? 23.713 -8.559 -8.357 1.00 60.69 68 VAL A CA 1
ATOM 519 C C . VAL A 1 68 ? 24.808 -8.252 -7.334 1.00 60.69 68 VAL A C 1
ATOM 521 O O . VAL A 1 68 ? 24.571 -7.431 -6.455 1.00 60.69 68 VAL A O 1
ATOM 524 N N . LEU A 1 69 ? 26.001 -8.833 -7.484 1.00 48.03 69 LEU A N 1
ATOM 525 C CA . LEU A 1 69 ? 27.267 -8.502 -6.826 1.00 48.03 69 LEU A CA 1
ATOM 526 C C . LEU A 1 69 ? 28.414 -8.942 -7.744 1.00 48.03 69 LEU A C 1
ATOM 528 O O . LEU A 1 69 ? 28.209 -9.948 -8.467 1.00 48.03 69 LEU A O 1
#

Sequence (69 aa):
MPPEAAVFLIASVYCVVHSLLAMDRTKRLAKRLFGDAVVRWYRLAYNVFAGVSALPLLALLATKPGPVL

Mean predicted aligned error: 10.6 Å

Secondary structure (DSSP, 8-state):
--HHHHHHHHHHHHHHHHHHHH-HHHHHHHHHHH-THHHHHHHHHHHHHHHHHHHHHHHHHHH------